Protein AF-A0A2E6W8H8-F1 (afdb_monomer)

Solvent-accessible surface area (backbone atoms only — not comparable to full-atom values): 5164 Å² total; per-residue (Å²): 138,51,70,28,25,44,30,26,31,76,43,91,41,73,61,91,89,39,76,41,47,72,38,65,25,35,34,59,48,66,43,87,86,79,64,25,34,36,28,41,30,73,90,80,69,45,76,48,77,39,47,74,90,38,42,44,71,75,56,65,89,81,49,58,52,76,86,36,53,66,53,59,74,68,63,74,85,89,84,88,82,78,91,128

Structure (mmCIF, N/CA/C/O backbone):
data_AF-A0A2E6W8H8-F1
#
_entry.id   AF-A0A2E6W8H8-F1
#
loop_
_atom_site.group_PDB
_atom_site.id
_atom_site.type_symbol
_atom_site.label_atom_id
_atom_site.label_alt_i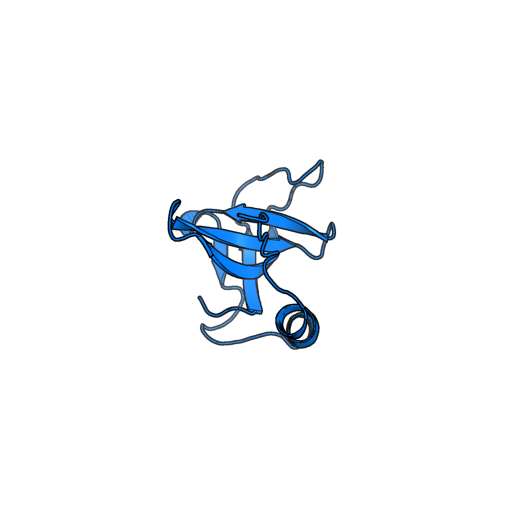d
_atom_site.label_comp_id
_atom_site.label_asym_id
_atom_site.label_entity_id
_atom_site.label_seq_id
_atom_site.pdbx_PDB_ins_code
_atom_site.Cartn_x
_atom_site.Cartn_y
_atom_site.Cartn_z
_atom_site.occupancy
_atom_site.B_iso_or_equiv
_atom_site.auth_seq_id
_atom_site.auth_comp_id
_atom_site.auth_asym_id
_atom_site.auth_atom_id
_atom_site.pdbx_PDB_model_num
ATOM 1 N N . MET A 1 1 ? -4.494 9.962 4.702 1.00 90.38 1 MET A N 1
ATOM 2 C CA . MET A 1 1 ? -3.998 8.620 5.076 1.00 90.38 1 MET A CA 1
ATOM 3 C C . MET A 1 1 ? -2.506 8.689 5.364 1.00 90.38 1 MET A C 1
ATOM 5 O O . MET A 1 1 ? -1.805 9.465 4.716 1.00 90.38 1 MET A O 1
ATOM 9 N N . LYS A 1 2 ? -2.019 7.935 6.351 1.00 95.31 2 LYS A N 1
ATOM 10 C CA . LYS A 1 2 ? -0.591 7.781 6.667 1.00 95.31 2 LYS A CA 1
ATOM 11 C C . LYS A 1 2 ? -0.011 6.559 5.960 1.00 95.31 2 LYS A C 1
ATOM 13 O O . LYS A 1 2 ? -0.631 5.502 5.914 1.00 95.31 2 LYS A O 1
ATOM 18 N N . ARG A 1 3 ? 1.218 6.694 5.456 1.00 96.88 3 ARG A N 1
ATOM 19 C CA . ARG A 1 3 ? 1.973 5.605 4.818 1.00 96.88 3 ARG A CA 1
ATOM 20 C C . ARG A 1 3 ? 2.005 4.361 5.714 1.00 96.88 3 ARG A C 1
ATOM 22 O O . ARG A 1 3 ? 2.448 4.443 6.858 1.00 96.88 3 ARG A O 1
ATOM 29 N N . GLY A 1 4 ? 1.568 3.223 5.184 1.00 97.38 4 GLY A N 1
ATOM 30 C CA . GLY A 1 4 ? 1.464 1.952 5.906 1.00 97.38 4 GLY A CA 1
ATOM 31 C C . GLY A 1 4 ? 0.086 1.616 6.459 1.00 97.38 4 GLY A C 1
ATOM 32 O O . GLY A 1 4 ? -0.094 0.506 6.961 1.00 97.38 4 GLY A O 1
ATOM 33 N N . GLU A 1 5 ? -0.874 2.537 6.385 1.00 98.12 5 GLU A N 1
ATOM 34 C CA . GLU A 1 5 ? -2.269 2.225 6.690 1.00 98.12 5 GLU A CA 1
ATOM 35 C C . GLU A 1 5 ? -2.804 1.149 5.742 1.00 98.12 5 GLU A C 1
ATOM 37 O O . GLU A 1 5 ? -2.448 1.085 4.563 1.00 98.12 5 GLU A O 1
ATOM 42 N N . GLU A 1 6 ? -3.652 0.283 6.288 1.00 98.25 6 GLU A N 1
ATOM 43 C CA . GLU A 1 6 ? -4.332 -0.743 5.510 1.00 98.25 6 GLU A CA 1
ATOM 44 C C . GLU A 1 6 ? -5.628 -0.188 4.936 1.00 98.25 6 GLU A C 1
ATOM 46 O O . GLU A 1 6 ? -6.474 0.340 5.665 1.00 98.25 6 GLU A O 1
ATOM 51 N N . VAL A 1 7 ? -5.772 -0.356 3.629 1.00 98.31 7 VAL A N 1
ATOM 52 C CA . VAL A 1 7 ? -6.950 0.045 2.868 1.00 98.31 7 VAL A CA 1
ATOM 53 C C . VAL A 1 7 ? -7.565 -1.172 2.199 1.00 98.31 7 VAL A C 1
ATOM 55 O O . VAL A 1 7 ? -6.877 -2.165 1.963 1.00 98.31 7 VAL A O 1
ATOM 58 N N . ARG A 1 8 ? -8.855 -1.102 1.894 1.00 98.44 8 ARG A N 1
ATOM 59 C CA . ARG A 1 8 ? -9.566 -2.101 1.099 1.00 98.44 8 ARG A CA 1
ATOM 60 C C . ARG A 1 8 ? -10.070 -1.455 -0.184 1.00 98.44 8 ARG A C 1
ATOM 62 O O . ARG A 1 8 ? -10.636 -0.369 -0.118 1.00 98.44 8 ARG A O 1
ATOM 69 N N . CYS A 1 9 ? -9.884 -2.121 -1.320 1.00 98.06 9 CYS A N 1
ATOM 70 C CA . CYS A 1 9 ? -10.512 -1.704 -2.574 1.00 98.06 9 CYS A CA 1
ATOM 71 C C . CYS A 1 9 ? -12.005 -2.065 -2.547 1.00 98.06 9 CYS A C 1
ATOM 73 O O . CYS A 1 9 ? -12.354 -3.197 -2.213 1.00 98.06 9 CYS A O 1
ATOM 75 N N . ILE A 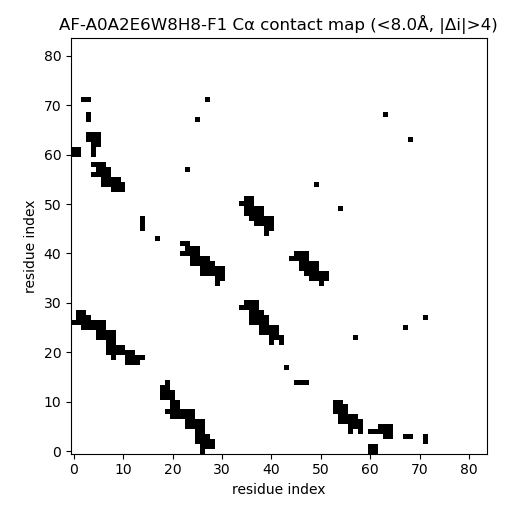1 10 ? -12.888 -1.125 -2.882 1.00 98.19 10 ILE A N 1
ATOM 76 C CA . ILE A 1 10 ? -14.350 -1.333 -2.836 1.00 98.19 10 ILE A CA 1
ATOM 77 C C . ILE A 1 10 ? -15.009 -1.353 -4.221 1.00 98.19 10 ILE A C 1
ATOM 79 O O . ILE A 1 10 ? -16.207 -1.618 -4.332 1.00 98.19 10 ILE A O 1
ATOM 83 N N . VAL A 1 11 ? -14.229 -1.138 -5.280 1.00 97.38 11 VAL A N 1
ATOM 84 C CA . VAL A 1 11 ? -14.676 -1.198 -6.678 1.00 97.38 11 VAL A CA 1
ATOM 85 C C . VAL A 1 11 ? -14.146 -2.447 -7.372 1.00 97.38 11 VAL A C 1
ATOM 87 O O . VAL A 1 11 ? -13.132 -3.006 -6.961 1.00 97.38 11 VAL A O 1
ATOM 90 N N . GLU A 1 12 ? -14.835 -2.887 -8.426 1.00 97.00 12 GLU A N 1
ATOM 91 C CA . GLU A 1 12 ? -14.296 -3.917 -9.319 1.00 97.00 12 GLU A CA 1
ATOM 92 C C . GLU A 1 12 ? -13.072 -3.345 -10.038 1.00 97.00 12 GLU A C 1
ATOM 94 O O . GLU A 1 12 ? -13.168 -2.328 -10.726 1.00 97.00 12 GLU A O 1
ATOM 99 N N . TYR A 1 13 ? -11.921 -3.981 -9.849 1.00 94.50 13 TYR A N 1
ATOM 100 C CA . TYR A 1 13 ? -10.663 -3.570 -10.456 1.00 94.50 13 TYR A CA 1
ATOM 101 C C . TYR A 1 13 ? -9.843 -4.822 -10.750 1.00 94.50 13 TYR A C 1
ATOM 103 O O . TYR A 1 13 ? -9.523 -5.577 -9.830 1.00 94.50 13 TYR A O 1
ATOM 111 N N . ASP A 1 14 ? -9.529 -5.046 -1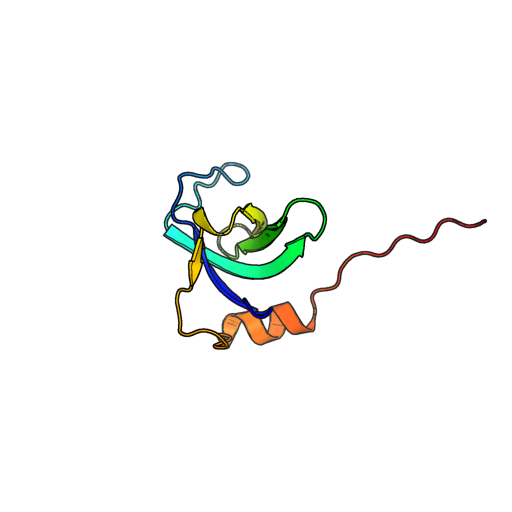2.024 1.00 96.56 14 ASP A N 1
ATOM 112 C CA . ASP A 1 14 ? -8.606 -6.095 -12.447 1.00 96.56 14 ASP A CA 1
ATOM 113 C C . ASP A 1 14 ? -7.177 -5.555 -12.387 1.00 96.56 14 ASP A C 1
ATOM 115 O O . ASP A 1 14 ? -6.822 -4.609 -13.093 1.00 96.56 14 ASP A O 1
ATOM 119 N N . LEU A 1 15 ? -6.370 -6.130 -11.499 1.00 95.19 15 LEU A N 1
ATOM 120 C CA . LEU A 1 15 ? -4.964 -5.795 -11.344 1.00 95.19 15 LEU A CA 1
ATOM 121 C C . LEU A 1 15 ? -4.118 -6.942 -11.896 1.00 95.19 15 LEU A C 1
ATOM 123 O O . LEU A 1 15 ? -3.751 -7.866 -11.167 1.00 95.19 15 LEU A O 1
ATOM 127 N N . LEU A 1 16 ? -3.827 -6.856 -13.196 1.00 93.31 16 LEU A N 1
ATOM 128 C CA . LEU A 1 16 ? -3.027 -7.828 -13.950 1.00 93.31 16 LEU A CA 1
ATOM 129 C C . LEU A 1 16 ? -3.599 -9.257 -13.885 1.00 93.31 16 LEU A C 1
ATOM 131 O O . LEU A 1 16 ? -2.876 -10.217 -13.624 1.00 93.31 16 LEU A O 1
ATOM 135 N N . GLY A 1 17 ? -4.905 -9.402 -14.125 1.00 92.06 17 GLY A N 1
ATOM 136 C CA . GLY A 1 17 ? -5.599 -10.692 -14.134 1.00 92.06 17 GLY A CA 1
ATOM 137 C C . GLY A 1 17 ? -6.072 -11.173 -12.761 1.00 92.06 17 GLY A C 1
ATOM 138 O O . GLY A 1 17 ? -6.539 -12.309 -12.645 1.00 92.06 17 GLY A O 1
ATOM 139 N N . LEU A 1 18 ? -5.954 -10.340 -11.721 1.00 94.94 18 LEU A N 1
ATOM 140 C CA . LEU A 1 18 ? -6.549 -10.587 -10.410 1.00 94.94 18 LEU A CA 1
ATOM 141 C C . LEU A 1 18 ? -7.564 -9.490 -10.073 1.00 94.94 18 LEU A C 1
ATOM 143 O O . LEU A 1 18 ? -7.203 -8.324 -9.925 1.00 94.94 18 LEU A O 1
ATOM 147 N N . ALA A 1 19 ? -8.824 -9.873 -9.865 1.00 97.00 19 ALA A N 1
ATOM 148 C CA . ALA A 1 19 ? -9.831 -8.971 -9.321 1.00 97.00 19 ALA A CA 1
ATOM 149 C C . ALA A 1 19 ? -9.508 -8.645 -7.853 1.00 97.00 19 ALA A C 1
ATOM 151 O O . ALA A 1 19 ? -9.471 -9.539 -7.008 1.00 97.00 19 ALA A O 1
ATOM 152 N N . ILE A 1 20 ? -9.285 -7.366 -7.539 1.00 97.25 20 ILE A N 1
ATOM 153 C CA . ILE A 1 20 ? -8.867 -6.921 -6.197 1.00 97.25 20 ILE A CA 1
ATOM 154 C C . ILE A 1 20 ? -9.987 -6.264 -5.382 1.00 97.25 20 ILE A C 1
ATOM 156 O O . ILE A 1 20 ? -9.726 -5.674 -4.333 1.00 97.25 20 ILE A O 1
ATOM 160 N N . LYS A 1 21 ? -11.249 -6.345 -5.814 1.00 98.06 21 LYS A N 1
ATOM 161 C CA . LYS A 1 21 ? -12.365 -5.857 -4.994 1.00 98.06 21 LYS A CA 1
ATOM 162 C C . LYS A 1 21 ? -12.456 -6.652 -3.694 1.00 98.06 21 LYS A C 1
ATOM 164 O O . LYS A 1 21 ? -12.496 -7.875 -3.697 1.00 98.06 21 LYS A O 1
ATOM 169 N N . GLY A 1 22 ? -12.521 -5.949 -2.570 1.00 97.75 22 GLY A N 1
ATOM 170 C CA . GLY A 1 22 ? -12.521 -6.546 -1.236 1.00 97.75 22 GLY A CA 1
ATOM 171 C C . GLY A 1 22 ? -11.125 -6.883 -0.703 1.00 97.75 22 GLY A C 1
ATOM 172 O O . GLY A 1 22 ? -10.977 -7.074 0.512 1.00 97.75 22 GLY A O 1
ATOM 173 N N . GLU A 1 23 ? -10.102 -6.879 -1.562 1.00 98.25 23 GLU A N 1
ATOM 174 C CA . GLU A 1 23 ? -8.721 -7.139 -1.172 1.00 98.25 23 GLU A CA 1
ATOM 175 C C . GLU A 1 23 ? -8.118 -5.969 -0.399 1.00 98.25 23 GLU A C 1
ATOM 177 O O . GLU A 1 23 ? -8.500 -4.802 -0.550 1.00 98.25 23 GLU A O 1
ATOM 182 N N . LYS A 1 24 ? -7.157 -6.303 0.469 1.00 98.12 24 LYS A N 1
ATOM 183 C CA . LYS A 1 24 ? -6.516 -5.349 1.378 1.00 98.12 24 LYS A CA 1
ATOM 184 C C . LYS A 1 24 ? -5.121 -4.990 0.900 1.00 98.12 24 LYS A C 1
ATOM 186 O O . LYS A 1 24 ? -4.267 -5.865 0.791 1.00 98.12 24 LYS A O 1
ATOM 191 N N . GLY A 1 25 ? -4.871 -3.700 0.730 1.00 98.06 25 GLY A N 1
ATOM 192 C CA . GLY A 1 25 ? -3.584 -3.146 0.335 1.00 98.06 25 GLY A CA 1
ATOM 193 C C . GLY A 1 25 ? -2.930 -2.297 1.425 1.00 98.06 25 GLY A C 1
ATOM 194 O O . GLY A 1 25 ? -3.525 -1.958 2.450 1.00 98.06 25 GLY A O 1
ATOM 195 N N . CYS A 1 26 ? -1.672 -1.949 1.187 1.00 98.31 26 CYS A N 1
ATOM 196 C CA . CYS A 1 26 ? -0.888 -1.018 1.984 1.00 98.31 26 CYS A CA 1
ATOM 197 C C . CYS A 1 26 ? -0.830 0.333 1.268 1.00 98.31 26 CYS A C 1
ATOM 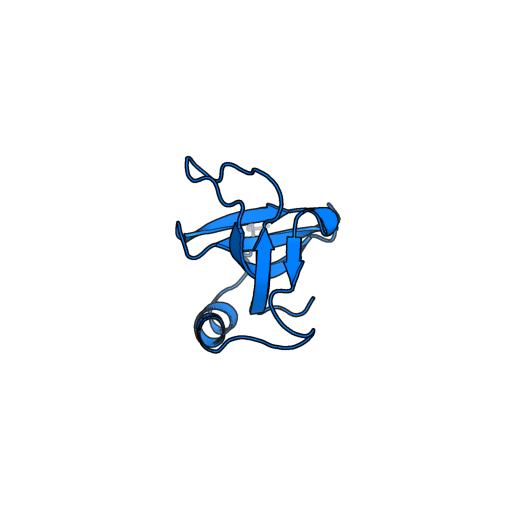199 O O . CYS A 1 26 ? -0.209 0.442 0.210 1.00 98.31 26 CYS A O 1
ATOM 201 N N . TYR A 1 27 ? -1.411 1.374 1.862 1.00 98.31 27 TYR A N 1
ATOM 202 C CA . TYR A 1 27 ? -1.293 2.735 1.343 1.00 98.31 27 TYR A CA 1
ATOM 203 C C . TYR A 1 27 ? 0.162 3.222 1.424 1.00 98.31 27 TYR A C 1
ATOM 205 O O . TYR A 1 27 ? 0.807 3.117 2.475 1.00 98.31 27 TYR A O 1
ATOM 213 N N . VAL A 1 28 ? 0.690 3.778 0.329 1.00 97.62 28 VAL A N 1
ATOM 214 C CA . VAL A 1 28 ? 2.084 4.245 0.254 1.00 97.62 28 VAL A CA 1
ATOM 215 C C . VAL A 1 28 ? 2.178 5.762 0.185 1.00 97.62 28 VAL A C 1
ATOM 217 O O . VAL A 1 28 ? 2.871 6.359 1.014 1.00 97.62 28 VAL A O 1
ATOM 220 N N . LYS A 1 29 ? 1.498 6.386 -0.777 1.00 96.50 29 LYS A N 1
ATOM 221 C CA . LYS A 1 29 ? 1.476 7.844 -0.960 1.00 96.50 29 LYS A CA 1
ATOM 222 C C . LYS A 1 29 ? 0.264 8.266 -1.787 1.00 96.50 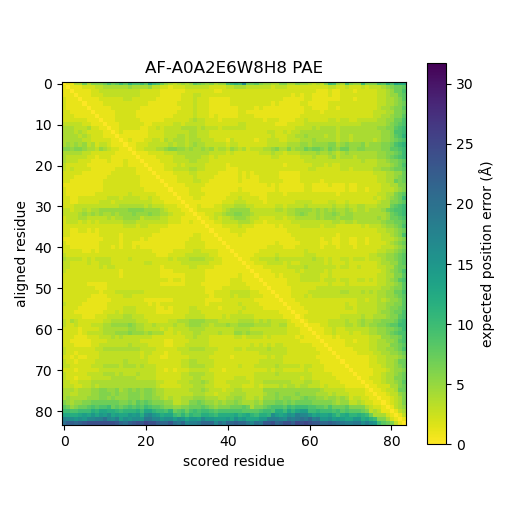29 LYS A C 1
ATOM 224 O O . LYS A 1 29 ? -0.338 7.436 -2.458 1.00 96.50 29 LYS A O 1
ATOM 229 N N . THR A 1 30 ? -0.035 9.557 -1.778 1.00 97.00 30 THR A N 1
ATOM 230 C CA . THR A 1 30 ? -0.880 10.186 -2.795 1.00 97.00 30 THR A CA 1
ATOM 231 C C . THR A 1 30 ? 0.035 10.810 -3.835 1.00 97.00 30 THR A C 1
ATOM 233 O O . THR A 1 30 ? 1.006 11.478 -3.473 1.00 97.00 30 THR A O 1
ATOM 236 N N . ASP A 1 31 ? -0.245 10.574 -5.107 1.00 94.00 31 ASP A N 1
ATOM 237 C CA . ASP A 1 31 ? 0.375 11.314 -6.193 1.00 94.00 31 ASP A CA 1
ATOM 238 C C . ASP A 1 31 ? -0.194 12.740 -6.223 1.00 94.00 31 ASP A C 1
ATOM 240 O O . ASP A 1 31 ? -1.404 12.942 -6.313 1.00 94.00 31 ASP A O 1
ATOM 244 N N . GLY A 1 32 ? 0.685 13.736 -6.115 1.00 92.06 32 GLY A N 1
ATOM 245 C CA . GLY A 1 32 ? 0.294 15.144 -6.103 1.00 92.06 32 GLY A CA 1
ATOM 246 C C . GLY A 1 32 ? -0.219 15.654 -7.451 1.00 92.06 32 GLY A C 1
ATOM 247 O O . GLY A 1 32 ? -0.880 16.686 -7.473 1.00 92.06 32 GLY A O 1
ATOM 248 N N . SER A 1 33 ? 0.070 14.955 -8.555 1.00 94.00 33 SER A N 1
ATOM 249 C CA . SER A 1 33 ? -0.358 15.369 -9.896 1.00 94.00 33 SER A CA 1
ATOM 250 C C . SER A 1 33 ? -1.761 14.869 -10.250 1.00 94.00 33 SER A C 1
ATOM 252 O O . SER A 1 33 ? -2.573 15.633 -10.766 1.00 94.00 33 SER A O 1
ATOM 254 N N . THR A 1 34 ? -2.073 13.613 -9.922 1.00 94.62 34 THR A N 1
ATOM 255 C CA . THR A 1 34 ? -3.376 12.995 -10.222 1.00 94.62 34 THR A CA 1
ATOM 256 C C . THR A 1 34 ? -4.344 12.985 -9.041 1.00 94.62 34 THR A C 1
ATOM 258 O O . THR A 1 34 ? -5.536 12.757 -9.230 1.00 94.62 34 THR A O 1
ATOM 261 N N . GLY A 1 35 ? -3.857 13.178 -7.812 1.00 95.00 35 GLY A N 1
ATOM 262 C CA . GLY A 1 35 ? -4.646 13.012 -6.588 1.00 95.00 35 GLY A CA 1
ATOM 263 C C . GLY A 1 35 ? -4.948 11.551 -6.230 1.00 95.00 35 GLY A C 1
ATOM 264 O O . GLY A 1 35 ? -5.600 11.299 -5.215 1.00 95.00 35 GLY A O 1
ATOM 265 N N . LYS A 1 36 ? -4.470 10.582 -7.021 1.00 97.44 36 LYS A N 1
ATOM 266 C CA . LYS A 1 36 ? -4.677 9.153 -6.769 1.00 97.44 36 LYS A CA 1
ATOM 267 C C . LYS A 1 36 ? -3.762 8.640 -5.665 1.00 97.44 36 LYS A C 1
ATOM 269 O O . LYS A 1 36 ? -2.663 9.143 -5.428 1.00 97.44 36 LYS A O 1
ATOM 274 N N . HIS A 1 37 ? -4.213 7.599 -4.986 1.00 97.69 37 HIS A N 1
ATOM 275 C CA . HIS A 1 37 ? -3.477 6.907 -3.945 1.00 97.69 37 HIS A CA 1
ATOM 276 C C . HIS A 1 37 ? -2.744 5.702 -4.526 1.00 97.69 37 HIS A C 1
ATOM 278 O O . HIS A 1 37 ? -3.364 4.792 -5.070 1.00 97.69 37 HIS A O 1
ATOM 284 N N . LEU A 1 38 ? -1.425 5.677 -4.349 1.00 97.62 38 LEU A N 1
ATOM 285 C CA . LEU A 1 38 ? -0.587 4.533 -4.674 1.00 97.62 38 LEU A CA 1
ATOM 286 C C . LEU A 1 38 ? -0.654 3.511 -3.537 1.00 97.62 38 LEU A C 1
ATOM 288 O O . LEU A 1 38 ? -0.284 3.808 -2.390 1.00 97.62 38 LEU A O 1
ATOM 292 N N . ILE A 1 39 ? -1.105 2.304 -3.864 1.00 98.06 39 ILE A N 1
ATOM 293 C CA . ILE A 1 39 ? -1.354 1.215 -2.919 1.00 98.06 39 ILE A CA 1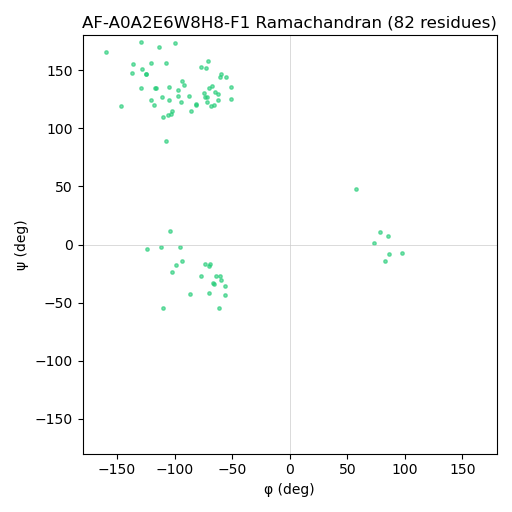
ATOM 294 C C . ILE A 1 39 ? -0.661 -0.048 -3.421 1.00 98.06 39 ILE A C 1
ATOM 296 O O . ILE A 1 39 ? -0.765 -0.400 -4.591 1.00 98.06 39 ILE A O 1
ATOM 300 N N . TRP A 1 40 ? 0.023 -0.745 -2.517 1.00 98.06 40 TRP A N 1
ATOM 301 C CA . TRP A 1 40 ? 0.601 -2.059 -2.794 1.00 98.06 40 TRP A CA 1
ATOM 302 C C . TRP A 1 40 ? -0.325 -3.172 -2.302 1.00 98.06 40 TRP A C 1
ATOM 304 O O . TRP A 1 40 ? -0.714 -3.170 -1.129 1.00 98.06 40 TRP A O 1
ATOM 314 N N . PHE A 1 41 ? -0.649 -4.130 -3.164 1.00 97.75 41 PHE A N 1
ATOM 315 C CA . PHE A 1 41 ? -1.524 -5.256 -2.864 1.00 97.75 41 PHE A CA 1
ATOM 316 C C . PHE A 1 41 ? -0.705 -6.542 -2.649 1.00 97.75 41 PHE A C 1
ATOM 318 O O . PHE A 1 41 ? -0.117 -7.072 -3.584 1.00 97.75 41 PHE A O 1
ATOM 325 N N . PRO A 1 42 ? -0.663 -7.096 -1.422 1.00 96.69 42 PRO A N 1
ATOM 326 C CA . PRO A 1 42 ? 0.088 -8.314 -1.123 1.00 96.69 42 PRO A CA 1
ATOM 327 C C . PRO A 1 42 ? -0.492 -9.587 -1.755 1.00 96.69 42 PRO A C 1
ATOM 329 O O . PRO A 1 42 ? 0.212 -10.591 -1.776 1.00 96.69 42 PRO A O 1
ATOM 332 N N . CYS A 1 43 ? -1.749 -9.583 -2.217 1.00 95.94 43 CYS A N 1
ATOM 333 C CA . CYS A 1 43 ? -2.399 -10.765 -2.797 1.00 95.94 43 CYS A CA 1
ATOM 334 C C . CYS A 1 43 ? -1.751 -11.214 -4.118 1.00 95.94 43 CYS A C 1
ATOM 336 O O . CYS A 1 43 ? -1.647 -12.412 -4.361 1.00 95.94 43 CYS A O 1
ATOM 338 N N . ASN A 1 44 ? -1.259 -10.272 -4.924 1.00 95.75 44 ASN A N 1
ATOM 339 C CA . ASN A 1 44 ? -0.495 -10.520 -6.152 1.00 95.75 44 ASN A CA 1
ATOM 340 C C . ASN A 1 44 ? 0.879 -9.829 -6.165 1.00 95.75 44 ASN A C 1
ATOM 342 O O . ASN A 1 44 ? 1.654 -10.036 -7.089 1.00 95.75 44 ASN A O 1
ATOM 346 N N . GLY A 1 45 ? 1.211 -9.040 -5.141 1.00 95.69 45 GLY A N 1
ATOM 347 C CA . GLY A 1 45 ? 2.475 -8.308 -5.066 1.00 95.69 45 GLY A CA 1
ATOM 348 C C . GLY A 1 45 ? 2.512 -7.038 -5.918 1.00 95.69 45 GLY A C 1
ATOM 349 O O . GLY A 1 45 ? 3.584 -6.444 -6.033 1.00 95.69 45 GLY A O 1
ATOM 350 N N . GLU A 1 46 ? 1.372 -6.605 -6.455 1.00 97.12 46 GLU A N 1
ATOM 351 C CA . GLU A 1 46 ? 1.279 -5.538 -7.450 1.00 97.12 46 GLU A CA 1
ATOM 352 C C . GLU A 1 46 ? 0.881 -4.178 -6.868 1.00 97.12 46 GLU A C 1
ATOM 354 O O . GLU A 1 46 ? 0.566 -4.026 -5.683 1.00 97.12 46 GLU A O 1
ATOM 359 N N . TRP A 1 47 ? 0.919 -3.160 -7.725 1.00 96.38 47 TRP A N 1
ATOM 360 C CA . TRP A 1 47 ? 0.653 -1.765 -7.386 1.00 96.38 47 TRP A CA 1
ATOM 361 C C . TRP A 1 47 ? -0.579 -1.253 -8.118 1.00 96.38 47 TRP A C 1
ATOM 363 O O . TRP A 1 47 ? -0.691 -1.428 -9.325 1.00 96.38 47 TRP A O 1
ATOM 373 N N . ALA A 1 48 ? -1.460 -0.554 -7.409 1.00 97.31 48 ALA A N 1
ATOM 374 C CA . ALA A 1 48 ? -2.590 0.136 -8.017 1.00 97.31 48 ALA A CA 1
ATOM 375 C C . ALA A 1 48 ? -2.600 1.617 -7.636 1.00 97.31 48 ALA A C 1
ATOM 377 O O . ALA A 1 48 ? -2.240 1.992 -6.515 1.00 97.31 48 ALA A O 1
ATOM 378 N N . GLU A 1 49 ? -3.068 2.443 -8.569 1.00 97.00 49 GLU A N 1
ATOM 379 C CA . GLU A 1 49 ? -3.414 3.840 -8.331 1.00 97.00 49 GLU A CA 1
ATOM 380 C C . GLU A 1 49 ? -4.933 3.982 -8.305 1.00 97.00 49 GLU A C 1
ATOM 382 O O . GLU A 1 49 ? -5.598 3.819 -9.330 1.00 97.00 49 GLU A O 1
ATOM 387 N N . LEU A 1 50 ? -5.477 4.280 -7.126 1.00 9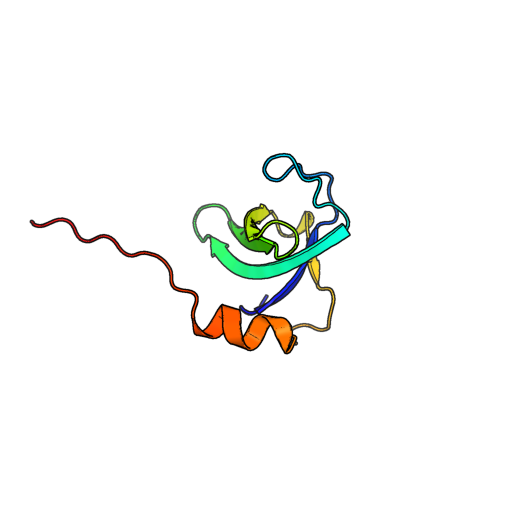7.44 50 LEU A N 1
ATOM 388 C CA . LEU A 1 50 ? -6.919 4.338 -6.884 1.00 97.44 50 LEU A CA 1
ATOM 389 C C . LEU A 1 50 ? -7.324 5.695 -6.311 1.00 97.44 50 LEU A C 1
ATOM 391 O O . LEU A 1 50 ? -6.587 6.313 -5.543 1.00 97.44 50 LEU A O 1
ATOM 395 N N . GLU A 1 51 ? -8.515 6.161 -6.656 1.00 97.50 51 GLU A N 1
ATOM 396 C CA . GLU A 1 51 ? -9.109 7.361 -6.067 1.00 97.50 51 GLU A CA 1
ATOM 397 C C . GLU A 1 51 ? -9.538 7.116 -4.613 1.00 97.50 51 GLU A C 1
ATOM 399 O O . GLU A 1 51 ? -9.802 5.986 -4.200 1.00 97.50 51 GLU A O 1
ATOM 404 N N . GLY A 1 52 ? -9.667 8.186 -3.823 1.00 96.56 52 GLY A N 1
ATOM 405 C CA . GLY A 1 52 ? -10.128 8.083 -2.432 1.00 96.56 52 GLY A CA 1
ATOM 406 C C . GLY A 1 52 ? -11.536 7.495 -2.289 1.00 96.56 52 GLY A C 1
ATOM 407 O O . GLY A 1 52 ? -11.830 6.862 -1.284 1.00 96.56 52 GLY A O 1
ATOM 408 N N . SER A 1 53 ? -12.387 7.657 -3.305 1.00 97.31 53 SER A N 1
ATOM 409 C CA . SER A 1 53 ? -13.733 7.071 -3.392 1.00 97.31 53 SER A CA 1
ATOM 410 C C . SER A 1 53 ? -13.730 5.566 -3.688 1.00 97.31 53 SER A C 1
ATOM 412 O O . SER A 1 53 ? -14.745 4.906 -3.492 1.00 97.31 53 SER A O 1
ATOM 414 N N . GLN A 1 54 ? -12.612 5.020 -4.171 1.00 98.25 54 GLN A N 1
ATOM 415 C CA . GLN A 1 54 ? -12.470 3.620 -4.585 1.00 98.25 54 GLN A CA 1
ATOM 416 C C . GLN A 1 54 ? -11.895 2.734 -3.476 1.00 98.25 54 GLN A C 1
ATOM 418 O O . GLN A 1 54 ? -11.756 1.519 -3.655 1.00 98.25 54 GLN A O 1
ATOM 423 N N . ILE A 1 55 ? -11.559 3.331 -2.331 1.00 97.88 55 ILE A N 1
ATOM 424 C CA . ILE A 1 55 ? -10.932 2.655 -1.203 1.00 97.88 55 ILE A CA 1
ATOM 425 C C . ILE A 1 55 ? -11.568 3.065 0.120 1.00 97.88 55 ILE A C 1
ATOM 427 O O . ILE A 1 55 ? -12.075 4.171 0.280 1.00 97.88 55 ILE A O 1
ATOM 431 N N . GLU A 1 56 ? -11.460 2.189 1.109 1.00 97.94 56 GLU A N 1
ATOM 432 C CA . GLU A 1 56 ? -11.819 2.490 2.493 1.00 97.94 56 GLU A CA 1
ATOM 433 C C . GLU A 1 56 ? -10.673 2.134 3.442 1.00 97.94 56 GLU A C 1
ATOM 435 O O . GLU A 1 56 ? -9.887 1.218 3.187 1.00 97.94 56 GLU A O 1
ATOM 440 N N . LEU A 1 57 ? -10.577 2.845 4.565 1.00 97.62 57 LEU A N 1
ATOM 441 C CA . LEU A 1 57 ? -9.669 2.470 5.644 1.00 97.62 57 LEU A CA 1
ATOM 442 C C . LEU A 1 57 ? -10.216 1.241 6.377 1.00 97.62 57 LEU A C 1
ATOM 444 O O . LEU A 1 57 ? -11.341 1.252 6.867 1.00 97.62 57 LEU A O 1
ATOM 448 N N . VAL A 1 58 ? -9.393 0.200 6.517 1.00 97.25 58 VAL A N 1
ATOM 449 C CA . VAL A 1 58 ? -9.792 -1.030 7.231 1.00 97.25 58 VAL A CA 1
ATOM 450 C C . VAL A 1 58 ? -9.761 -0.839 8.750 1.00 97.25 58 VAL A C 1
ATOM 452 O O . VAL A 1 58 ? -10.466 -1.521 9.488 1.00 97.25 58 VAL A O 1
ATOM 455 N N . ASN A 1 59 ? -8.923 0.078 9.232 1.00 95.81 59 ASN A N 1
ATOM 456 C CA . ASN A 1 59 ? -8.734 0.374 10.648 1.00 95.81 59 ASN A CA 1
ATOM 457 C C . ASN A 1 59 ? -8.848 1.879 10.908 1.00 95.81 59 ASN A C 1
ATOM 459 O O . ASN A 1 59 ? -8.920 2.687 9.985 1.00 95.81 59 ASN A O 1
ATOM 463 N N . LYS A 1 60 ? -8.807 2.266 12.188 1.00 94.88 60 LYS A N 1
ATOM 464 C CA . LYS A 1 60 ? -8.801 3.680 12.577 1.00 94.88 60 LYS A CA 1
ATOM 465 C C . LYS A 1 60 ? -7.646 4.454 11.911 1.00 94.88 60 LYS A C 1
ATOM 467 O O . LYS A 1 60 ? -6.537 3.912 11.815 1.00 94.88 60 LYS A O 1
ATOM 472 N N . PRO A 1 61 ? -7.861 5.726 11.529 1.00 96.50 61 PRO A N 1
ATOM 473 C CA . PRO A 1 61 ? -6.803 6.579 11.002 1.00 96.50 61 PRO A CA 1
ATOM 474 C C . PRO A 1 61 ? -5.567 6.585 11.910 1.00 96.50 61 PRO A C 1
ATOM 476 O O . PRO A 1 61 ? -5.655 6.663 13.136 1.00 96.50 61 PRO A O 1
ATOM 479 N N . GLY A 1 62 ? -4.397 6.482 11.301 1.00 95.56 62 GLY A N 1
ATOM 480 C CA . GLY A 1 62 ? -3.091 6.401 11.942 1.00 95.56 62 GLY A CA 1
ATOM 481 C C . GLY A 1 62 ? -2.653 4.996 12.353 1.00 95.56 62 GLY A C 1
ATOM 482 O O . GLY A 1 62 ? -1.500 4.834 12.761 1.00 95.56 62 GLY A O 1
ATOM 483 N N . TYR A 1 63 ? -3.517 3.979 12.267 1.00 97.19 63 TYR A N 1
ATOM 484 C CA . TYR A 1 63 ? -3.143 2.610 12.614 1.00 97.19 63 TYR A CA 1
ATOM 485 C C . TYR A 1 63 ? -2.393 1.913 11.472 1.00 97.19 63 TYR A C 1
ATOM 487 O O . TYR A 1 63 ? -2.927 1.712 10.384 1.00 97.19 63 TYR A O 1
ATOM 495 N N . ILE A 1 64 ? -1.164 1.476 11.758 1.00 97.25 64 ILE A N 1
ATOM 496 C CA . ILE A 1 64 ? -0.305 0.735 10.824 1.00 97.25 64 ILE A CA 1
ATOM 497 C C . ILE A 1 64 ? -0.180 -0.719 11.308 1.00 97.25 64 ILE A C 1
ATOM 499 O O . ILE A 1 64 ? 0.499 -0.968 12.319 1.00 97.25 64 ILE A O 1
ATOM 503 N N . PRO A 1 65 ? -0.779 -1.698 10.602 1.00 96.75 65 PRO A N 1
ATOM 504 C CA . PRO A 1 65 ? -0.663 -3.107 10.958 1.00 96.75 65 PRO A CA 1
ATOM 505 C C . PRO A 1 65 ? 0.784 -3.604 10.946 1.00 96.75 65 PRO A C 1
ATOM 507 O O . PRO A 1 65 ? 1.604 -3.218 10.109 1.00 96.75 65 PRO A O 1
ATOM 510 N N . ARG A 1 66 ? 1.101 -4.547 11.844 1.00 97.00 66 ARG A N 1
ATOM 511 C CA . ARG A 1 66 ? 2.460 -5.104 11.984 1.00 97.00 66 ARG A CA 1
ATOM 512 C C . ARG A 1 66 ? 2.997 -5.701 10.677 1.00 97.00 66 ARG A C 1
ATOM 514 O O . ARG A 1 66 ? 4.185 -5.537 10.406 1.00 97.00 66 ARG A O 1
ATOM 521 N N . LYS A 1 67 ? 2.133 -6.320 9.860 1.00 96.06 67 LYS A N 1
ATOM 522 C CA . LYS A 1 67 ? 2.503 -6.924 8.567 1.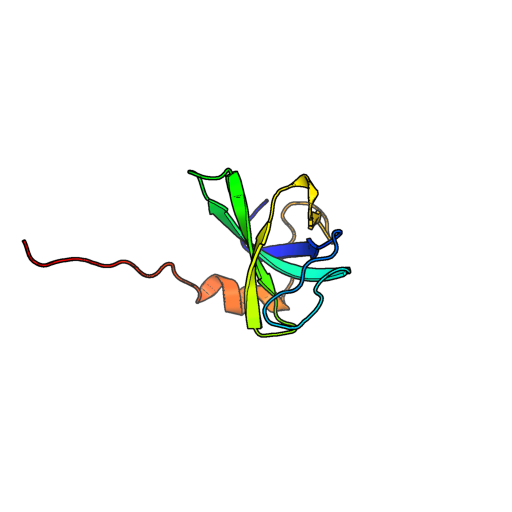00 96.06 67 LYS A CA 1
ATOM 523 C C . LYS A 1 67 ? 3.111 -5.925 7.574 1.00 96.06 67 LYS A C 1
ATOM 525 O O . LYS A 1 67 ? 3.996 -6.298 6.814 1.00 96.06 67 LYS A O 1
ATOM 530 N N . PHE A 1 68 ? 2.718 -4.651 7.631 1.00 97.25 68 PHE A N 1
ATOM 531 C CA . PHE A 1 68 ? 3.211 -3.627 6.706 1.00 97.25 68 PHE A CA 1
ATOM 532 C C . PHE A 1 68 ? 4.415 -2.848 7.232 1.00 97.25 68 PHE A C 1
ATOM 534 O O . PHE A 1 68 ? 5.126 -2.239 6.440 1.00 97.25 68 PHE A O 1
ATOM 541 N N . LYS A 1 69 ? 4.732 -2.928 8.533 1.00 95.94 69 LYS A N 1
ATOM 542 C CA . LYS A 1 69 ? 5.859 -2.188 9.133 1.00 95.94 69 LYS A CA 1
ATOM 543 C C . LYS A 1 69 ? 7.203 -2.470 8.454 1.00 95.94 69 LYS A C 1
ATOM 545 O O . LYS A 1 69 ? 7.972 -1.542 8.219 1.00 95.94 69 LYS A O 1
ATOM 550 N N . LYS A 1 70 ? 7.500 -3.738 8.137 1.00 95.56 70 LYS A N 1
ATOM 551 C CA . LYS A 1 70 ? 8.758 -4.109 7.462 1.00 95.56 70 LYS A CA 1
ATOM 552 C C . LYS A 1 70 ? 8.778 -3.616 6.013 1.00 95.56 70 LYS A C 1
ATOM 554 O O . LYS A 1 70 ? 9.794 -3.097 5.570 1.00 95.56 70 LYS A O 1
ATOM 559 N N . PHE A 1 71 ? 7.656 -3.743 5.308 1.00 95.62 71 PHE A N 1
ATOM 560 C CA . PHE A 1 71 ? 7.511 -3.289 3.927 1.00 95.62 71 PHE A CA 1
ATOM 561 C C . PHE A 1 71 ? 7.721 -1.774 3.804 1.00 95.62 71 PHE A C 1
ATOM 563 O O . PHE A 1 71 ? 8.623 -1.335 3.093 1.00 95.62 71 PHE A O 1
ATOM 570 N N . ILE A 1 72 ? 6.983 -0.970 4.578 1.00 96.12 72 ILE A N 1
ATOM 571 C CA . ILE A 1 72 ? 7.072 0.498 4.500 1.00 96.12 72 ILE A CA 1
ATOM 572 C C . ILE A 1 72 ? 8.434 1.055 4.907 1.00 96.12 72 ILE A C 1
ATOM 574 O O . ILE A 1 72 ? 8.814 2.118 4.424 1.00 96.12 72 ILE A O 1
ATOM 578 N N . LYS A 1 73 ? 9.167 0.346 5.776 1.00 95.88 73 LYS A N 1
ATOM 579 C CA . LYS A 1 73 ? 10.529 0.719 6.174 1.00 95.88 73 LYS A CA 1
ATOM 580 C C . LYS A 1 73 ? 11.517 0.599 5.010 1.00 95.88 73 LYS A C 1
ATOM 582 O O . LYS A 1 73 ? 12.472 1.366 4.955 1.00 95.88 73 LYS A O 1
ATOM 587 N N . ASN A 1 74 ? 11.303 -0.364 4.115 1.00 95.69 74 ASN A N 1
ATOM 588 C CA . ASN A 1 74 ? 12.264 -0.712 3.069 1.00 95.69 74 ASN A CA 1
ATOM 589 C C . ASN A 1 74 ? 11.889 -0.165 1.690 1.00 95.69 74 ASN A C 1
ATOM 591 O O . ASN A 1 74 ? 12.770 0.002 0.853 1.00 95.69 74 ASN A O 1
ATOM 595 N N . ILE A 1 75 ? 10.609 0.121 1.442 1.00 94.81 75 ILE A N 1
ATOM 596 C CA . ILE A 1 75 ? 10.174 0.651 0.151 1.00 94.81 75 ILE A CA 1
ATOM 597 C C . ILE A 1 75 ? 10.662 2.092 -0.052 1.00 94.81 75 ILE A C 1
ATOM 599 O O . ILE A 1 75 ? 10.543 2.944 0.835 1.00 94.81 75 ILE A O 1
ATOM 603 N N . LYS A 1 76 ? 11.189 2.381 -1.241 1.00 92.38 76 LYS A N 1
ATOM 604 C CA . LYS A 1 76 ? 11.641 3.712 -1.661 1.00 92.38 76 LYS A CA 1
ATOM 605 C C . LYS A 1 76 ? 11.189 3.977 -3.093 1.00 92.38 76 LYS A C 1
ATOM 607 O O . LYS A 1 76 ? 11.081 3.042 -3.880 1.00 92.38 76 LYS A O 1
ATOM 612 N N . THR A 1 77 ? 10.910 5.240 -3.404 1.00 90.06 77 THR A N 1
ATOM 613 C CA . THR A 1 77 ? 10.700 5.669 -4.790 1.00 90.06 77 THR A CA 1
ATOM 614 C C . THR A 1 77 ? 12.032 5.557 -5.521 1.00 90.06 77 THR A C 1
ATOM 616 O O . THR A 1 77 ? 13.064 5.923 -4.961 1.00 90.06 77 THR A O 1
ATOM 619 N N . LEU A 1 78 ? 12.012 5.033 -6.742 1.00 90.69 78 LEU A N 1
ATOM 620 C CA . LEU A 1 78 ? 13.185 5.037 -7.601 1.00 90.69 78 LEU A CA 1
ATOM 621 C C . LEU A 1 78 ? 13.440 6.464 -8.096 1.00 90.69 78 LEU A C 1
ATOM 623 O O . LEU A 1 78 ? 12.535 7.106 -8.627 1.00 90.69 78 LEU A O 1
ATOM 627 N N . GLU A 1 79 ? 14.660 6.949 -7.902 1.00 90.69 79 GLU A N 1
ATOM 628 C CA . GLU A 1 79 ? 15.110 8.265 -8.348 1.00 90.69 79 GLU A CA 1
ATOM 629 C C . GLU A 1 79 ? 16.132 8.067 -9.466 1.00 90.69 79 GLU A C 1
ATOM 631 O O . GLU A 1 79 ? 17.092 7.309 -9.311 1.00 90.69 79 GLU A O 1
ATOM 636 N N . TYR A 1 80 ? 15.900 8.718 -10.605 1.00 88.81 80 TYR A N 1
ATOM 637 C CA . TYR A 1 80 ? 16.803 8.692 -11.749 1.00 88.81 80 TYR A CA 1
ATOM 638 C C . TYR A 1 80 ? 17.548 10.019 -11.840 1.00 88.81 80 TYR A C 1
ATOM 640 O O . TYR A 1 80 ? 16.933 11.083 -11.768 1.00 88.81 80 TYR A O 1
ATOM 648 N N . THR A 1 81 ? 18.856 9.945 -12.075 1.00 89.00 81 THR A N 1
ATOM 649 C CA . THR A 1 81 ? 19.692 11.105 -12.389 1.00 89.00 81 THR A CA 1
ATOM 650 C C . THR A 1 81 ? 20.329 10.870 -13.749 1.00 89.00 81 THR A C 1
ATOM 652 O O . THR A 1 81 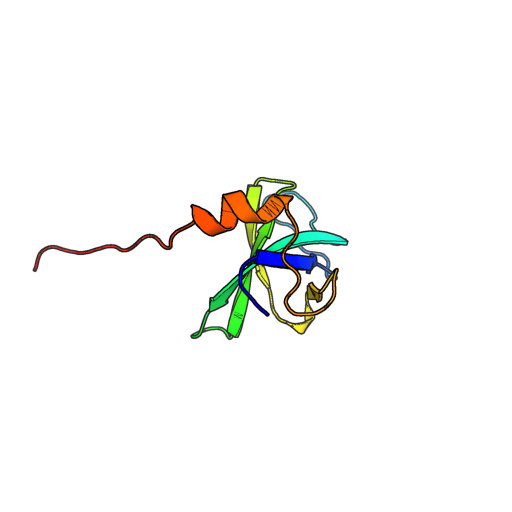? 20.989 9.852 -13.953 1.00 89.00 81 THR A O 1
ATOM 655 N N . PHE A 1 82 ? 20.130 11.799 -14.679 1.00 85.81 82 PHE A N 1
ATOM 656 C CA . PHE A 1 82 ? 20.821 11.785 -15.965 1.00 85.81 82 PHE A CA 1
ATOM 657 C C . PHE A 1 82 ? 22.107 12.615 -15.849 1.00 85.81 82 PHE A C 1
ATOM 659 O O . PHE A 1 82 ? 22.063 13.678 -15.224 1.00 85.81 82 PHE A O 1
ATOM 666 N N . PRO A 1 83 ? 23.248 12.157 -16.397 1.00 79.94 83 PRO A N 1
ATOM 667 C CA . PRO A 1 83 ? 24.440 12.992 -16.474 1.00 79.94 83 PRO A CA 1
ATOM 668 C C . PRO A 1 83 ? 24.140 14.213 -17.353 1.00 79.94 83 PRO A C 1
ATOM 670 O O . PRO A 1 83 ? 23.668 14.060 -18.480 1.00 79.94 83 PRO A O 1
ATOM 673 N N . THR A 1 84 ? 24.362 15.403 -16.796 1.00 70.88 84 THR A N 1
ATOM 674 C CA . THR A 1 84 ? 24.361 16.689 -17.512 1.00 70.88 84 THR A CA 1
ATOM 675 C C . THR A 1 84 ? 25.633 16.877 -18.313 1.00 70.88 84 THR A C 1
ATOM 677 O O . THR A 1 84 ? 26.701 16.533 -17.755 1.00 70.88 84 THR A O 1
#

Radius of gyration: 13.48 Å; Cα contacts (8 Å, |Δi|>4): 150; chains: 1; bounding box: 39×28×30 Å

pLDDT: mean 95.48, std 4.07, range [70.88, 98.44]

Secondary structure (DSSP, 8-state):
--TT-EEEE-S--BSSS-B-TT-EEEEEEE-TTT-PEEEEETTTTEEEEE-GGGEEESSSTT---HHHHHHHHH----------

Nearest PDB structures (foldseek):
  1x6g-assembly1_A  TM=7.557E-01  e=1.753E-02  Homo sapiens
  2jt4-assembly1_A  TM=7.308E-01  e=1.458E-02  Saccharomyces cerevisiae
  2heq-assembly1_A  TM=6.523E-01  e=2.864E-02  Bacillus subtilis
  2lnh-assembly1_B  TM=7.277E-01  e=5.626E-02  Homo sapiens
  2d9t-assembly1_A  TM=6.981E-01  e=9.193E-02  Mus musculus

Sequence (84 aa):
MKRGEEVRCIVEYDLLGLAIKGEKGCYVKTDGSTGKHLIWFPCNGEWAELEGSQIELVNKPGYIPRKFKKFIKNIKTLEYTFPT

Foldseek 3Di:
DDFQFKKAFCDFDQDPNDGRHRFIWTFHDQDPVPRWTWTAGPVVRDIDTHHPVRMDGPDPPPDHDPVCPVVNVPDDDDDDDDDD

Mean predicted aligned error: 3.23 Å